Protein AF-A0A1C2IC91-F1 (afdb_monomer_lite)

InterPro domains:
  IPR013325 RNA polymerase sigma factor, region 2 [SSF88946] (18-98)

pLDDT: mean 75.33, std 16.64, range [28.36, 95.75]

Organism: Acidithiobacillus thiooxidans (NCBI:txid930)

Sequence (170 aa):
MPLTWATILADEVIAARSSPEILQELLQRADPFLYRLAEKHHRYHPWDEVEDIYQEHRETFIRCIHKYDVSRSFEGRGFIIYLNWQIRTDYRSHYRRIDAEFSLREPDADTDNTAGFCADMEPYLQKALLSLTPEDQDIFLRYLNGEHYPLRMMDRIQREIRYFMLEEIA

Structure (mmCIF, N/CA/C/O backbone):
data_AF-A0A1C2IC91-F1
#
_entry.id   AF-A0A1C2IC91-F1
#
loop_
_atom_site.group_PDB
_atom_site.id
_atom_site.type_symbol
_atom_site.label_atom_id
_atom_site.label_alt_id
_atom_site.label_comp_id
_atom_site.label_asym_id
_atom_site.label_entity_id
_atom_site.label_seq_id
_atom_site.pdbx_PDB_ins_code
_atom_site.Cartn_x
_atom_site.Cartn_y
_atom_site.Cartn_z
_atom_site.occupancy
_atom_site.B_iso_or_equiv
_atom_site.auth_seq_id
_atom_site.auth_comp_id
_atom_site.auth_asym_id
_atom_site.auth_atom_id
_atom_site.pdbx_PDB_model_num
ATOM 1 N N . MET A 1 1 ? 10.034 -17.593 13.608 1.00 28.36 1 MET A N 1
ATOM 2 C CA . MET A 1 1 ? 9.843 -16.208 14.093 1.00 28.36 1 MET A CA 1
ATOM 3 C C . MET A 1 1 ? 8.499 -15.727 13.573 1.00 28.36 1 MET A C 1
ATOM 5 O O . MET A 1 1 ? 8.243 -16.001 12.405 1.00 28.36 1 MET A O 1
ATOM 9 N N . PRO A 1 2 ? 7.616 -15.118 14.383 1.00 30.55 2 PRO A N 1
ATOM 10 C CA . PRO A 1 2 ?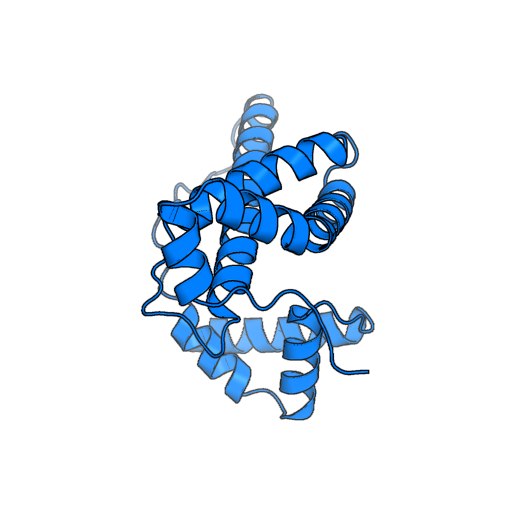 6.358 -14.606 13.852 1.00 30.55 2 PRO A CA 1
ATOM 11 C C . PRO A 1 2 ? 6.675 -13.461 12.879 1.00 30.55 2 PRO A C 1
ATOM 13 O O . PRO A 1 2 ? 7.575 -12.665 13.136 1.00 30.55 2 PRO A O 1
ATOM 16 N N . LEU A 1 3 ? 5.991 -13.425 11.736 1.00 33.44 3 LEU A N 1
ATOM 17 C CA . LEU A 1 3 ? 6.139 -12.381 10.720 1.00 33.44 3 LEU A CA 1
ATOM 18 C C . LEU A 1 3 ? 5.706 -11.027 11.308 1.00 33.44 3 LEU A C 1
ATOM 20 O O . LEU A 1 3 ? 4.523 -10.711 11.353 1.00 33.44 3 LEU A O 1
ATOM 24 N N . THR A 1 4 ? 6.665 -10.229 11.770 1.00 40.97 4 THR A N 1
ATOM 25 C CA . THR A 1 4 ? 6.477 -8.866 12.292 1.00 40.97 4 THR A CA 1
ATOM 26 C C . THR A 1 4 ? 6.521 -7.826 11.169 1.00 40.97 4 THR A C 1
ATOM 28 O O . THR A 1 4 ? 7.314 -6.887 11.219 1.00 40.97 4 THR A O 1
ATOM 31 N N . TRP A 1 5 ? 5.713 -7.985 10.121 1.00 46.06 5 TRP A N 1
ATOM 32 C CA . TRP A 1 5 ? 5.547 -6.919 9.127 1.00 46.06 5 TRP A CA 1
ATOM 33 C C . TRP A 1 5 ? 4.320 -6.089 9.496 1.00 46.06 5 TRP A C 1
ATOM 35 O O . TRP A 1 5 ? 3.198 -6.555 9.344 1.00 46.06 5 TRP A O 1
ATOM 45 N N . ALA A 1 6 ? 4.593 -4.899 10.041 1.00 56.41 6 ALA A N 1
ATOM 46 C CA . ALA A 1 6 ? 3.720 -3.756 10.321 1.00 56.41 6 ALA A CA 1
ATOM 47 C C . ALA A 1 6 ? 2.218 -3.939 10.022 1.00 56.41 6 ALA A C 1
ATOM 49 O O . ALA A 1 6 ? 1.671 -3.335 9.103 1.00 56.41 6 ALA A O 1
ATOM 50 N N . THR A 1 7 ? 1.524 -4.717 10.849 1.00 69.69 7 THR A N 1
ATOM 51 C CA . THR A 1 7 ? 0.074 -4.591 10.993 1.00 69.69 7 THR A CA 1
ATOM 52 C C . THR A 1 7 ? -0.182 -3.176 11.504 1.00 69.69 7 THR A C 1
ATOM 54 O O . THR A 1 7 ? 0.250 -2.861 12.610 1.00 69.69 7 THR A O 1
ATOM 57 N N . ILE A 1 8 ? -0.775 -2.304 10.688 1.00 83.25 8 ILE A N 1
ATOM 58 C CA . ILE A 1 8 ? -1.260 -0.996 11.138 1.00 83.25 8 ILE A CA 1
ATOM 59 C C . ILE A 1 8 ? -2.758 -1.160 11.360 1.00 83.25 8 ILE A C 1
ATOM 61 O O . ILE A 1 8 ? -3.535 -1.305 10.412 1.00 83.25 8 ILE A O 1
ATOM 65 N N . LEU A 1 9 ? -3.145 -1.199 12.628 1.00 86.81 9 LEU A N 1
ATOM 66 C CA . LEU A 1 9 ? -4.513 -1.433 13.060 1.00 86.81 9 LEU A CA 1
ATOM 67 C C . LEU A 1 9 ? -5.398 -0.228 12.734 1.00 86.81 9 LEU A C 1
ATOM 69 O O . LEU A 1 9 ? -4.940 0.910 12.656 1.00 86.81 9 LEU A O 1
ATOM 73 N N . ALA A 1 10 ? -6.701 -0.478 12.591 1.00 86.06 10 ALA A N 1
ATOM 74 C CA . ALA A 1 10 ? -7.687 0.575 12.348 1.00 86.06 10 ALA A CA 1
ATOM 75 C C . ALA A 1 10 ? -7.625 1.678 13.416 1.00 86.06 10 ALA A C 1
ATOM 77 O O . ALA A 1 10 ? -7.605 2.857 13.072 1.00 86.06 10 ALA A O 1
ATOM 78 N N . ASP A 1 11 ? -7.520 1.291 14.688 1.00 87.75 11 ASP A N 1
ATOM 79 C CA . ASP A 1 11 ? -7.445 2.228 15.811 1.00 87.75 11 ASP A CA 1
ATOM 80 C C . ASP A 1 11 ? -6.172 3.082 15.769 1.00 87.75 11 ASP A C 1
ATOM 82 O O . ASP A 1 11 ? -6.218 4.273 16.069 1.00 87.75 11 ASP A O 1
ATOM 86 N N . GLU A 1 12 ? -5.050 2.509 15.320 1.00 90.50 12 GLU A N 1
ATOM 87 C CA . GLU A 1 12 ? -3.795 3.242 15.126 1.00 90.50 12 GLU A CA 1
ATOM 88 C C . GLU A 1 12 ? -3.937 4.285 14.008 1.00 90.50 12 GLU A C 1
ATOM 90 O O . GLU A 1 12 ? -3.498 5.423 14.167 1.00 90.50 12 GLU A O 1
ATOM 95 N N . VAL A 1 13 ? -4.618 3.938 12.906 1.00 89.25 13 VAL A N 1
ATOM 96 C CA . VAL A 1 13 ? -4.931 4.894 11.828 1.00 89.25 13 VAL A CA 1
ATOM 97 C C . VAL A 1 13 ? -5.824 6.025 12.339 1.00 89.25 13 VAL A C 1
ATOM 99 O O . VAL A 1 13 ? -5.579 7.183 12.005 1.00 89.25 13 VAL A O 1
ATOM 102 N N . ILE A 1 14 ? -6.849 5.721 13.146 1.00 90.31 14 ILE A N 1
ATOM 103 C CA . ILE A 1 14 ? -7.726 6.744 13.737 1.00 90.31 14 ILE A CA 1
ATOM 104 C C . ILE A 1 14 ? -6.911 7.675 14.637 1.00 90.31 14 ILE A C 1
ATOM 106 O O . ILE A 1 14 ? -7.016 8.893 14.496 1.00 90.31 14 ILE A O 1
ATOM 110 N N . ALA A 1 15 ? -6.077 7.117 15.517 1.00 92.12 15 ALA A N 1
ATOM 111 C CA . ALA A 1 15 ? -5.255 7.886 16.446 1.00 92.12 15 ALA A CA 1
ATOM 112 C C . ALA A 1 15 ? -4.247 8.796 15.720 1.00 92.12 15 ALA A C 1
ATOM 114 O O . ALA A 1 15 ? -4.098 9.970 16.074 1.00 92.12 15 ALA A O 1
ATOM 115 N N . ALA A 1 16 ? -3.624 8.297 14.649 1.00 94.00 16 ALA A N 1
ATOM 116 C CA . ALA A 1 16 ? -2.672 9.047 13.831 1.00 94.00 16 ALA A CA 1
ATOM 117 C C . ALA A 1 16 ? -3.281 10.273 13.127 1.00 94.00 16 ALA A C 1
ATOM 119 O O . ALA A 1 16 ? -2.558 11.213 12.805 1.00 94.00 16 ALA A O 1
ATOM 120 N N . ARG A 1 17 ? -4.604 10.321 12.906 1.00 92.75 17 ARG A N 1
ATOM 121 C CA . ARG A 1 17 ? -5.264 11.486 12.274 1.00 92.75 17 ARG A CA 1
ATOM 122 C C . ARG A 1 17 ? -5.201 12.750 13.120 1.00 92.75 17 ARG A C 1
ATOM 124 O O . ARG A 1 17 ? -5.299 13.844 12.570 1.00 92.75 17 ARG A O 1
ATOM 131 N N . SER A 1 18 ? -5.097 12.594 14.436 1.00 92.31 18 SER A N 1
ATOM 132 C CA . SER A 1 18 ? -5.102 13.691 15.405 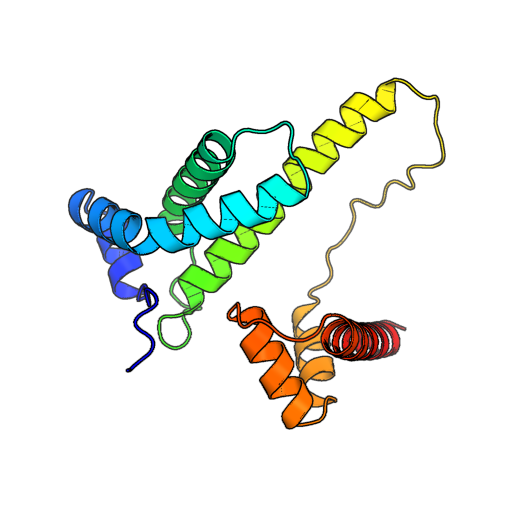1.00 92.31 18 SER A CA 1
ATOM 133 C C . SER A 1 18 ? -3.805 13.814 16.204 1.00 92.31 18 SER A C 1
ATOM 135 O O . SER A 1 18 ? -3.671 14.769 16.962 1.00 92.31 18 SER A O 1
ATOM 137 N N . SER A 1 19 ? -2.861 12.881 16.051 1.00 95.75 19 SER A N 1
ATOM 138 C CA . SER A 1 19 ? -1.559 12.915 16.724 1.00 95.75 19 SER A CA 1
ATOM 139 C C . SER A 1 19 ? -0.423 12.805 15.703 1.00 95.75 19 SER A C 1
ATOM 141 O O . SER A 1 19 ? -0.216 11.730 15.128 1.00 95.75 19 SER A O 1
ATOM 143 N N . PRO A 1 20 ? 0.333 13.897 15.489 1.00 93.56 20 PRO A N 1
ATOM 144 C CA . PRO A 1 20 ? 1.539 13.885 14.666 1.00 93.56 20 PRO A CA 1
ATOM 145 C C . PRO A 1 20 ? 2.584 12.870 15.144 1.00 93.56 20 PRO A C 1
ATOM 147 O O . PRO A 1 20 ? 3.282 12.280 14.326 1.00 93.56 20 PRO A O 1
ATOM 150 N N . GLU A 1 21 ? 2.672 12.636 16.452 1.00 94.94 21 GLU A N 1
ATOM 151 C CA . GLU A 1 21 ? 3.621 11.701 17.058 1.00 94.94 21 GLU A CA 1
ATOM 152 C C . GLU A 1 21 ? 3.303 10.261 16.646 1.00 94.94 21 GLU A C 1
ATOM 154 O O . GLU A 1 21 ? 4.173 9.557 16.137 1.00 94.94 21 GLU A O 1
ATOM 159 N N . ILE A 1 22 ? 2.035 9.852 16.763 1.00 93.62 22 ILE A N 1
ATOM 160 C CA . ILE A 1 22 ? 1.589 8.519 16.334 1.00 93.62 22 ILE A CA 1
ATOM 161 C C . ILE A 1 22 ? 1.741 8.373 14.816 1.00 93.62 22 ILE A C 1
ATOM 163 O O . ILE A 1 22 ? 2.199 7.338 14.337 1.00 93.62 22 ILE A O 1
ATOM 167 N N . LEU A 1 23 ? 1.414 9.411 14.039 1.00 94.50 23 LEU A N 1
ATOM 168 C CA . LEU A 1 23 ? 1.632 9.399 12.591 1.00 94.50 23 LEU A CA 1
ATOM 169 C C . LEU A 1 23 ? 3.108 9.151 12.239 1.00 94.50 23 LEU A C 1
ATOM 171 O O . LEU A 1 23 ? 3.398 8.337 11.360 1.00 94.50 23 LEU A O 1
ATOM 175 N N . GLN A 1 24 ? 4.030 9.815 12.939 1.00 93.56 24 GLN A N 1
ATOM 176 C CA . GLN A 1 24 ? 5.470 9.640 12.760 1.00 93.56 24 GLN A CA 1
ATOM 177 C C . GLN A 1 24 ? 5.906 8.203 13.092 1.00 93.56 24 GLN A C 1
ATOM 179 O O . GLN A 1 24 ? 6.665 7.607 12.329 1.00 93.56 24 GLN A O 1
ATOM 184 N N . GLU A 1 25 ? 5.406 7.625 14.188 1.00 93.06 25 GLU A N 1
ATOM 185 C CA . GLU A 1 25 ? 5.693 6.238 14.587 1.00 93.06 25 GLU A CA 1
ATOM 186 C C . GLU A 1 25 ? 5.185 5.221 13.555 1.00 93.06 25 GLU A C 1
ATOM 188 O O . GLU A 1 25 ? 5.888 4.266 13.204 1.00 93.06 25 GLU A O 1
ATOM 193 N N . LEU A 1 26 ? 3.973 5.424 13.031 1.00 92.38 26 LEU A N 1
ATOM 194 C CA . LEU A 1 26 ? 3.411 4.563 11.990 1.00 92.38 26 LEU A CA 1
ATOM 195 C C . LEU A 1 26 ? 4.186 4.671 10.677 1.00 92.38 26 LEU A C 1
ATOM 197 O O . LEU A 1 26 ? 4.405 3.652 10.021 1.00 92.38 26 LEU A O 1
ATOM 201 N N . LEU A 1 27 ? 4.633 5.875 10.314 1.00 92.44 27 LEU A N 1
ATOM 202 C CA . LEU A 1 27 ? 5.469 6.088 9.136 1.00 92.44 27 LEU A CA 1
ATOM 203 C C . LEU A 1 27 ? 6.818 5.375 9.287 1.00 92.44 27 LEU A C 1
ATOM 205 O O . LEU A 1 27 ? 7.176 4.587 8.419 1.00 92.44 27 LEU A O 1
ATOM 209 N N . GLN A 1 28 ? 7.499 5.527 10.428 1.00 90.81 28 GLN A N 1
ATOM 210 C CA . GLN A 1 28 ? 8.759 4.822 10.712 1.00 90.81 28 GLN A CA 1
ATOM 211 C C . GLN A 1 28 ? 8.615 3.296 10.627 1.00 90.81 28 GLN A C 1
ATOM 213 O O . GLN A 1 28 ? 9.502 2.602 10.129 1.00 90.81 28 GLN A O 1
ATOM 218 N N . ARG A 1 29 ? 7.479 2.751 11.078 1.00 89.25 29 ARG A N 1
ATOM 219 C CA . ARG A 1 29 ? 7.164 1.319 10.930 1.00 89.25 29 ARG A CA 1
ATOM 220 C C . ARG A 1 29 ? 6.942 0.908 9.475 1.00 89.25 29 ARG A C 1
ATOM 222 O O . ARG A 1 29 ? 7.228 -0.237 9.121 1.00 89.25 29 ARG A O 1
ATOM 229 N N . ALA A 1 30 ? 6.410 1.804 8.650 1.00 89.06 30 ALA A N 1
ATOM 230 C CA . ALA A 1 30 ? 6.134 1.562 7.240 1.00 89.06 30 ALA A CA 1
ATOM 231 C C . ALA A 1 30 ? 7.347 1.810 6.325 1.00 89.06 30 ALA A C 1
ATOM 233 O O . ALA A 1 30 ? 7.391 1.223 5.243 1.00 89.06 30 ALA A O 1
ATOM 234 N N . ASP A 1 31 ? 8.342 2.599 6.745 1.00 89.12 31 ASP A N 1
ATOM 235 C CA . ASP A 1 31 ? 9.509 2.980 5.932 1.00 89.12 31 ASP A CA 1
ATOM 236 C C . ASP A 1 31 ? 10.189 1.779 5.233 1.00 89.12 31 ASP A C 1
ATOM 238 O O . ASP A 1 31 ? 10.354 1.825 4.010 1.00 89.12 31 ASP A O 1
ATOM 242 N N . PRO A 1 32 ? 10.483 0.637 5.899 1.00 88.31 32 PRO A N 1
ATOM 243 C CA . PRO A 1 32 ? 11.093 -0.517 5.225 1.00 88.31 32 PRO A CA 1
ATOM 244 C C . PRO A 1 32 ? 10.207 -1.156 4.143 1.00 88.31 32 PRO A C 1
ATOM 246 O O . PRO A 1 32 ? 10.694 -1.836 3.236 1.00 88.31 32 PRO A O 1
ATOM 249 N N . PHE A 1 33 ? 8.885 -1.018 4.253 1.00 87.00 33 PHE A N 1
ATOM 250 C CA . PHE A 1 33 ? 7.946 -1.468 3.227 1.00 87.00 33 PHE A CA 1
ATOM 251 C C . PHE A 1 33 ? 7.917 -0.493 2.046 1.00 87.00 33 PHE A C 1
ATOM 253 O O . PHE A 1 33 ? 8.036 -0.936 0.903 1.00 87.00 33 PHE A O 1
ATOM 260 N N . LEU A 1 34 ? 7.820 0.810 2.322 1.00 89.94 34 LEU A N 1
ATOM 261 C CA . LEU A 1 34 ? 7.784 1.856 1.299 1.00 89.94 34 LEU A CA 1
ATOM 262 C C . LEU A 1 34 ? 9.071 1.867 0.465 1.00 89.94 34 LEU A C 1
ATOM 264 O O . LEU A 1 34 ? 9.000 1.906 -0.761 1.00 89.94 34 LEU A O 1
ATOM 268 N N . TYR A 1 35 ? 10.232 1.735 1.111 1.00 88.00 35 TYR A N 1
ATOM 269 C CA . TYR A 1 35 ? 11.527 1.723 0.431 1.00 88.00 35 TYR A CA 1
ATOM 270 C C . TYR A 1 35 ? 11.683 0.509 -0.495 1.00 88.00 35 TYR A C 1
ATOM 272 O O . TYR A 1 35 ? 12.034 0.645 -1.663 1.00 88.00 35 TYR A O 1
ATOM 280 N N . ARG A 1 36 ? 11.312 -0.694 -0.032 1.00 86.00 36 ARG A N 1
ATOM 281 C CA . ARG A 1 36 ? 11.322 -1.899 -0.888 1.00 86.00 36 ARG A CA 1
ATOM 282 C C . ARG A 1 36 ? 10.350 -1.795 -2.062 1.00 86.00 36 ARG A C 1
ATOM 284 O O . ARG A 1 36 ? 10.609 -2.348 -3.132 1.00 86.00 36 ARG A O 1
ATOM 291 N N . LEU A 1 37 ? 9.217 -1.120 -1.872 1.00 86.81 37 LEU A N 1
ATOM 292 C CA . LEU A 1 37 ? 8.273 -0.869 -2.956 1.00 86.81 37 LEU A CA 1
ATOM 293 C C . LEU A 1 37 ? 8.848 0.127 -3.973 1.00 86.81 37 LEU A C 1
ATOM 295 O O . LEU A 1 37 ? 8.705 -0.103 -5.174 1.00 86.81 37 LEU A O 1
ATOM 299 N N . ALA A 1 38 ? 9.559 1.158 -3.509 1.00 87.62 38 ALA A N 1
ATOM 300 C CA . ALA A 1 38 ? 10.287 2.095 -4.359 1.00 87.62 38 ALA A CA 1
ATOM 301 C C . ALA A 1 38 ? 11.381 1.395 -5.180 1.00 87.62 38 ALA A C 1
ATOM 303 O O . ALA A 1 38 ? 11.386 1.516 -6.401 1.00 87.62 38 ALA A O 1
ATOM 304 N N . GLU A 1 39 ? 12.218 0.556 -4.561 1.00 84.88 39 GLU A N 1
ATOM 305 C CA . GLU A 1 39 ? 13.224 -0.251 -5.273 1.00 84.88 39 GLU A CA 1
ATOM 306 C C . GLU A 1 39 ? 12.596 -1.156 -6.340 1.00 84.88 39 GLU A C 1
ATOM 308 O O . GLU A 1 39 ? 13.142 -1.331 -7.431 1.00 84.88 39 GLU A O 1
ATOM 313 N N . LYS A 1 40 ? 11.439 -1.761 -6.040 1.00 85.31 40 LYS A N 1
ATOM 314 C CA . LYS A 1 40 ? 10.710 -2.587 -7.009 1.00 85.31 40 LYS A CA 1
ATOM 315 C C . LYS A 1 40 ? 10.218 -1.753 -8.189 1.00 85.31 40 LYS A C 1
ATOM 317 O O . LYS A 1 40 ? 10.279 -2.231 -9.317 1.00 85.31 40 LYS A O 1
ATOM 322 N N . HIS A 1 41 ? 9.708 -0.558 -7.925 1.00 82.94 41 HIS A N 1
ATOM 323 C CA . HIS A 1 41 ? 9.194 0.358 -8.936 1.00 82.94 41 HIS A CA 1
ATOM 324 C C . HIS A 1 41 ? 10.314 0.937 -9.813 1.00 82.94 41 HIS A C 1
ATOM 326 O O . HIS A 1 41 ? 10.207 0.879 -11.035 1.00 82.94 41 HIS A O 1
ATOM 332 N N . HIS A 1 42 ? 11.445 1.321 -9.217 1.00 80.69 42 HIS A N 1
ATOM 333 C CA . HIS A 1 42 ? 12.654 1.760 -9.920 1.00 80.69 42 HIS A CA 1
ATOM 334 C C . HIS A 1 42 ? 13.137 0.758 -10.985 1.00 80.69 42 HIS A C 1
ATOM 336 O O . HIS A 1 42 ? 13.614 1.155 -12.041 1.00 80.69 42 HIS A O 1
ATOM 342 N N . ARG A 1 43 ? 12.953 -0.557 -10.785 1.00 78.69 43 ARG A N 1
ATOM 343 C CA . ARG A 1 43 ? 13.298 -1.568 -11.812 1.00 78.69 43 ARG A CA 1
ATOM 344 C C . ARG A 1 43 ? 12.558 -1.375 -13.137 1.00 78.69 43 ARG A C 1
ATOM 346 O O . ARG A 1 43 ? 13.045 -1.845 -14.160 1.00 78.69 43 ARG A O 1
ATOM 353 N N . TYR A 1 44 ? 11.378 -0.760 -13.109 1.00 70.94 44 TYR A N 1
ATOM 354 C CA . TYR A 1 44 ? 10.585 -0.474 -14.303 1.00 70.94 44 TYR A CA 1
ATOM 355 C C . TYR A 1 44 ? 10.918 0.897 -14.901 1.00 70.94 44 TYR A C 1
ATOM 357 O O . TYR A 1 44 ? 10.734 1.088 -16.099 1.00 70.94 44 TYR A O 1
ATOM 365 N N . HIS A 1 45 ? 11.454 1.810 -14.088 1.00 70.38 45 HIS A N 1
ATOM 366 C CA . HIS A 1 45 ? 11.779 3.184 -14.464 1.00 70.38 45 HIS A CA 1
ATOM 367 C C . HIS A 1 45 ? 13.145 3.579 -13.867 1.00 70.38 45 HIS A C 1
ATOM 369 O O . HIS A 1 45 ? 13.214 4.328 -12.894 1.00 70.38 45 HIS A O 1
ATOM 375 N N . PRO A 1 46 ? 14.257 3.040 -14.408 1.00 73.06 46 PRO A N 1
ATOM 376 C CA . PRO A 1 46 ? 15.590 3.162 -13.805 1.00 73.06 46 PRO A CA 1
ATOM 377 C C . PRO A 1 46 ? 16.195 4.571 -13.887 1.00 73.06 46 PRO A C 1
ATOM 379 O O . PRO A 1 46 ? 17.287 4.797 -13.374 1.00 73.06 46 PRO A O 1
ATOM 382 N N . TRP A 1 47 ? 15.526 5.497 -14.574 1.00 74.25 47 TRP A N 1
ATOM 383 C CA . TRP A 1 47 ? 15.919 6.903 -14.658 1.00 74.25 47 TRP A CA 1
ATOM 384 C C . TRP A 1 47 ? 15.428 7.737 -13.470 1.00 74.25 47 TRP A C 1
ATOM 386 O O . TRP A 1 47 ? 15.967 8.818 -13.260 1.00 74.25 47 TRP A O 1
ATOM 396 N N . ASP A 1 48 ? 14.451 7.246 -12.703 1.00 79.69 48 ASP A N 1
ATOM 397 C CA . ASP A 1 48 ? 13.993 7.893 -11.474 1.00 79.69 48 ASP A CA 1
ATOM 398 C C . ASP A 1 48 ? 14.826 7.397 -10.293 1.00 79.69 48 ASP A C 1
ATOM 400 O O . ASP A 1 48 ? 15.077 6.194 -10.167 1.00 79.69 48 ASP A O 1
ATOM 404 N N . GLU A 1 49 ? 15.257 8.290 -9.405 1.00 87.75 49 GLU A N 1
ATOM 405 C CA . GLU A 1 49 ? 15.997 7.874 -8.218 1.00 87.75 49 GLU A CA 1
ATOM 406 C C . GLU A 1 49 ? 15.071 7.126 -7.246 1.00 87.75 49 GLU A C 1
ATOM 408 O O . GLU A 1 49 ? 13.921 7.503 -7.019 1.00 87.75 49 GLU A O 1
ATOM 413 N N . VAL A 1 50 ? 15.574 6.044 -6.636 1.00 86.44 50 VAL A N 1
ATOM 414 C CA . VAL A 1 50 ? 14.808 5.262 -5.643 1.00 86.44 50 VAL A CA 1
ATOM 415 C C . VAL A 1 50 ? 14.315 6.154 -4.500 1.00 86.44 50 VAL A C 1
ATOM 417 O O . VAL A 1 50 ? 13.215 5.942 -3.992 1.00 86.44 50 VAL A O 1
ATOM 420 N N . GLU A 1 51 ? 15.116 7.149 -4.115 1.00 90.69 51 GLU A N 1
ATOM 421 C CA . GLU A 1 51 ? 14.787 8.088 -3.046 1.00 90.69 51 GLU A CA 1
ATOM 422 C C . GLU A 1 51 ? 13.586 8.973 -3.407 1.00 90.69 51 GLU A C 1
ATOM 424 O O . GLU A 1 51 ? 12.699 9.143 -2.574 1.00 90.69 51 GLU A O 1
ATOM 429 N N . ASP A 1 52 ? 13.490 9.451 -4.650 1.00 88.94 52 ASP A N 1
ATOM 430 C CA . ASP A 1 52 ? 12.363 10.273 -5.108 1.00 88.94 52 ASP A CA 1
ATOM 431 C C . ASP A 1 52 ? 11.055 9.473 -5.084 1.00 88.94 52 ASP A C 1
ATOM 433 O O . ASP A 1 52 ? 10.070 9.885 -4.465 1.00 88.94 52 ASP A O 1
ATOM 437 N N . ILE A 1 53 ? 11.077 8.259 -5.650 1.00 88.12 53 ILE A N 1
ATOM 438 C CA . ILE A 1 53 ? 9.935 7.331 -5.622 1.00 88.12 53 ILE A CA 1
ATOM 439 C C . ILE A 1 53 ? 9.529 7.023 -4.170 1.00 88.12 53 ILE A C 1
ATOM 441 O O . ILE A 1 53 ? 8.346 6.909 -3.839 1.00 88.12 53 ILE A O 1
ATOM 445 N N . TYR A 1 54 ? 10.506 6.864 -3.280 1.00 92.62 54 TYR A N 1
ATOM 446 C CA . TYR A 1 54 ? 10.252 6.620 -1.868 1.00 92.62 54 TYR A CA 1
ATOM 447 C C . TYR A 1 54 ? 9.578 7.817 -1.181 1.00 92.62 54 TYR A C 1
ATOM 449 O O . TYR A 1 54 ? 8.608 7.606 -0.445 1.00 92.62 54 TYR A O 1
ATOM 457 N N . GLN A 1 55 ? 10.021 9.054 -1.430 1.00 92.69 55 GLN A N 1
ATOM 458 C CA . GLN A 1 55 ? 9.370 10.242 -0.863 1.00 92.69 55 GLN A CA 1
ATOM 459 C C . GLN A 1 55 ? 7.913 10.364 -1.335 1.00 92.69 55 GLN A C 1
ATOM 461 O O . GLN A 1 55 ? 7.029 10.597 -0.506 1.00 92.69 55 GLN A O 1
ATOM 466 N N . GLU A 1 56 ? 7.620 10.084 -2.608 1.00 91.62 56 GLU A N 1
ATOM 467 C CA . GLU A 1 56 ? 6.239 10.037 -3.114 1.00 91.62 56 GLU A CA 1
ATOM 468 C C . GLU A 1 56 ? 5.380 8.990 -2.381 1.00 91.62 56 GLU A C 1
ATOM 470 O O . GLU A 1 56 ? 4.215 9.235 -2.031 1.00 91.62 56 GLU A O 1
ATOM 475 N N . HIS A 1 57 ? 5.948 7.818 -2.089 1.00 92.81 57 HIS A N 1
ATOM 476 C CA . HIS A 1 57 ? 5.256 6.770 -1.333 1.00 92.81 57 HIS A CA 1
ATOM 477 C C . HIS A 1 57 ? 4.994 7.183 0.119 1.00 92.81 57 HIS A C 1
ATOM 479 O O . HIS A 1 57 ? 3.929 6.858 0.653 1.00 92.81 57 HIS A O 1
ATOM 485 N N . ARG A 1 58 ? 5.902 7.938 0.753 1.00 94.25 58 ARG A N 1
ATOM 486 C CA . ARG A 1 58 ? 5.686 8.512 2.097 1.00 94.25 58 ARG A CA 1
ATOM 487 C C . ARG A 1 58 ? 4.570 9.549 2.099 1.00 94.25 58 ARG A C 1
ATOM 489 O O . ARG A 1 58 ? 3.718 9.533 2.987 1.00 94.25 58 ARG A O 1
ATOM 496 N N . GLU A 1 59 ? 4.513 10.420 1.098 1.00 94.00 59 GLU A N 1
ATOM 497 C CA . GLU A 1 59 ? 3.394 11.356 0.962 1.00 94.00 59 GLU A CA 1
ATOM 498 C C . GLU A 1 59 ? 2.070 10.613 0.764 1.00 94.00 59 GLU A C 1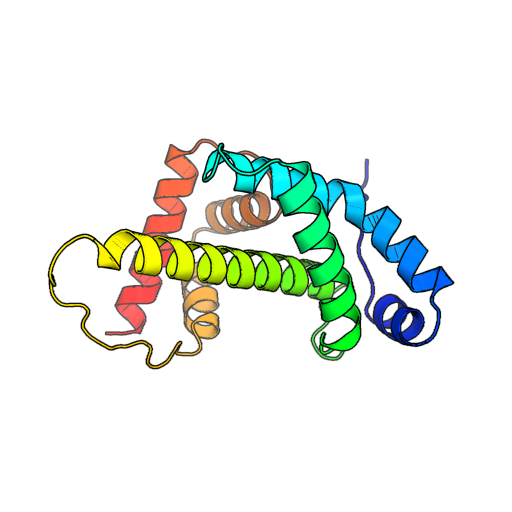
ATOM 500 O O . GLU A 1 59 ? 1.051 10.944 1.380 1.00 94.00 59 GLU A O 1
ATOM 505 N N . THR A 1 60 ? 2.087 9.564 -0.059 1.00 92.88 60 THR A N 1
ATOM 506 C CA . THR A 1 60 ? 0.927 8.697 -0.290 1.00 92.88 60 THR A CA 1
ATOM 507 C C . THR A 1 60 ? 0.474 8.020 1.000 1.00 92.88 60 THR A C 1
ATOM 509 O O . THR A 1 60 ? -0.728 7.984 1.275 1.00 92.88 60 THR A O 1
ATOM 512 N N . PHE A 1 61 ? 1.410 7.556 1.830 1.00 94.69 61 PHE A N 1
ATOM 513 C CA . PHE A 1 61 ? 1.127 7.017 3.159 1.00 94.69 61 PHE A CA 1
ATOM 514 C C . PHE A 1 61 ? 0.349 8.015 4.020 1.00 94.69 61 PHE A C 1
ATOM 516 O O . PHE A 1 61 ? -0.729 7.685 4.523 1.00 94.69 61 PHE A O 1
ATOM 523 N N . ILE A 1 62 ? 0.842 9.253 4.129 1.00 94.31 62 ILE A N 1
ATOM 524 C CA . ILE A 1 62 ? 0.196 10.310 4.920 1.00 94.31 62 ILE A CA 1
ATOM 525 C C . ILE A 1 62 ? -1.213 10.595 4.381 1.00 94.31 62 ILE A C 1
ATOM 527 O O . ILE A 1 62 ? -2.175 10.637 5.150 1.00 94.31 62 ILE A O 1
ATOM 531 N N . ARG A 1 63 ? -1.385 10.704 3.054 1.00 93.88 63 ARG A N 1
ATOM 532 C CA . ARG A 1 63 ? -2.720 10.867 2.442 1.00 93.88 63 ARG A CA 1
ATOM 533 C C . ARG A 1 63 ? -3.655 9.706 2.793 1.00 93.88 63 ARG A C 1
ATOM 535 O O . ARG A 1 63 ? -4.834 9.935 3.071 1.00 93.88 63 ARG A O 1
ATOM 542 N N . CYS A 1 64 ? -3.149 8.475 2.789 1.00 92.06 64 CYS A N 1
ATOM 543 C CA . CYS A 1 64 ? -3.939 7.285 3.092 1.00 92.06 64 CYS A CA 1
ATOM 544 C C . CYS A 1 64 ? -4.422 7.259 4.547 1.00 92.06 64 CYS A C 1
ATOM 546 O O . CYS A 1 64 ? -5.559 6.852 4.770 1.00 92.06 64 CYS A O 1
ATOM 548 N N . ILE A 1 65 ? -3.640 7.744 5.521 1.00 93.56 65 ILE A N 1
ATOM 549 C CA . ILE A 1 65 ? -4.068 7.829 6.935 1.00 93.56 65 ILE A CA 1
ATOM 550 C C . ILE A 1 65 ? -5.396 8.591 7.071 1.00 93.56 65 ILE A C 1
ATOM 552 O O . ILE A 1 65 ? -6.307 8.167 7.793 1.00 93.56 65 ILE A O 1
ATOM 556 N N . HIS A 1 66 ? -5.549 9.680 6.316 1.00 89.44 66 HIS A N 1
ATOM 557 C CA . HIS A 1 66 ? -6.752 10.509 6.352 1.00 89.44 66 HIS A CA 1
ATOM 558 C C . HIS A 1 66 ? -7.896 9.982 5.475 1.00 89.44 66 HIS A C 1
ATOM 560 O O . HIS A 1 66 ? -9.057 10.214 5.804 1.00 89.44 66 HIS A O 1
ATOM 566 N N . LYS A 1 67 ? -7.595 9.275 4.379 1.00 88.50 67 LYS A N 1
ATOM 567 C CA . LYS A 1 67 ? -8.606 8.799 3.414 1.00 88.50 67 LYS A CA 1
ATOM 568 C C . LYS A 1 67 ? -9.138 7.396 3.687 1.00 88.50 67 LYS A C 1
ATOM 570 O O . LYS A 1 67 ? -10.243 7.083 3.255 1.00 88.50 67 LYS A O 1
ATOM 575 N N . TYR A 1 68 ? -8.361 6.551 4.357 1.00 86.31 68 TYR A N 1
ATOM 576 C CA . TYR A 1 68 ? -8.703 5.147 4.545 1.00 86.31 68 TYR A CA 1
ATOM 577 C C . TYR A 1 68 ? -10.000 4.976 5.350 1.00 86.31 68 TYR A C 1
ATOM 579 O O . TYR A 1 68 ? -10.150 5.507 6.452 1.00 86.31 68 TYR A O 1
ATOM 587 N N . ASP A 1 69 ? -10.940 4.206 4.812 1.00 85.00 69 ASP A N 1
ATOM 588 C CA . ASP A 1 69 ? -12.164 3.836 5.513 1.00 85.00 69 ASP A CA 1
ATOM 589 C C . ASP A 1 69 ? -11.885 2.670 6.472 1.00 85.00 69 ASP A C 1
ATOM 591 O O . ASP A 1 69 ? -11.789 1.507 6.079 1.00 85.00 69 ASP A O 1
ATOM 595 N N . VAL A 1 70 ? -11.749 2.997 7.757 1.00 80.38 70 VAL A N 1
ATOM 596 C CA . VAL A 1 70 ? -11.385 2.054 8.825 1.00 80.38 70 VAL A CA 1
ATOM 597 C C . VAL A 1 70 ? -12.439 0.977 9.080 1.00 80.38 70 VAL A C 1
ATOM 599 O O . VAL A 1 70 ? -12.091 -0.082 9.603 1.00 80.38 70 VAL A 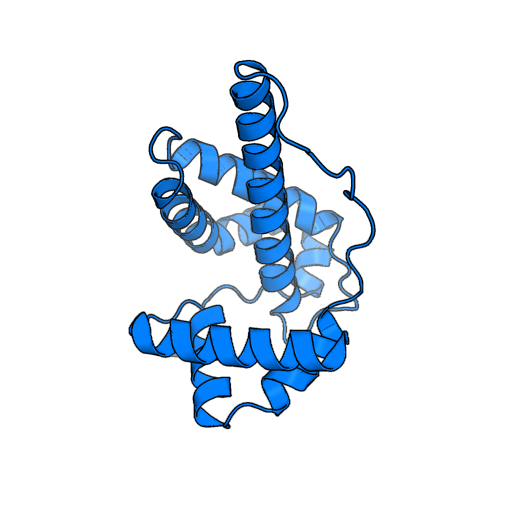O 1
ATOM 602 N N . SER A 1 71 ? -13.692 1.194 8.657 1.00 75.25 71 SER A N 1
ATOM 603 C CA . SER A 1 71 ? -14.756 0.181 8.751 1.00 75.25 71 SER A CA 1
ATOM 604 C C . SER A 1 71 ? -14.483 -1.050 7.877 1.00 75.25 71 SER A C 1
ATOM 606 O O . SER A 1 71 ? -15.057 -2.112 8.101 1.00 75.25 71 SER A O 1
ATOM 608 N N . ARG A 1 72 ? -13.555 -0.926 6.918 1.00 63.72 72 ARG A N 1
ATOM 609 C CA . ARG A 1 72 ? -13.137 -1.977 5.979 1.00 63.72 72 ARG A CA 1
ATOM 610 C C . ARG A 1 72 ? -11.878 -2.724 6.429 1.00 63.72 72 ARG A C 1
ATOM 612 O O . ARG A 1 72 ? -11.284 -3.468 5.652 1.00 63.72 72 ARG A O 1
ATOM 619 N N . SER A 1 73 ? -11.431 -2.511 7.667 1.00 67.44 73 SER A N 1
ATOM 620 C CA . SER A 1 73 ? -10.213 -3.134 8.181 1.00 67.44 73 SER A CA 1
ATOM 621 C C . SER A 1 73 ? -10.419 -4.610 8.511 1.00 67.44 73 SER A C 1
ATOM 623 O O . SER A 1 73 ? -11.157 -4.955 9.428 1.00 67.44 73 SER A O 1
ATOM 625 N N . PHE A 1 74 ? -9.719 -5.483 7.788 1.00 62.31 74 PHE A N 1
ATOM 626 C CA . PHE A 1 74 ? -9.668 -6.916 8.065 1.00 62.31 74 PHE A CA 1
ATOM 627 C C . PHE A 1 74 ? -8.381 -7.268 8.819 1.00 62.31 74 PHE A C 1
ATOM 629 O O . PHE A 1 74 ? -7.287 -7.016 8.308 1.00 62.31 74 PHE A O 1
ATOM 636 N N . GLU A 1 75 ? -8.509 -7.816 10.034 1.00 61.81 75 GLU A N 1
ATOM 637 C CA . GLU A 1 75 ? -7.405 -8.363 10.852 1.00 61.81 75 GLU A CA 1
ATOM 638 C C . GLU A 1 75 ? -6.165 -7.445 10.973 1.00 61.81 75 GLU A C 1
ATOM 640 O O . GLU A 1 75 ? -5.027 -7.906 11.068 1.00 61.81 75 GLU A O 1
ATOM 645 N N . GLY A 1 76 ? -6.360 -6.122 10.919 1.00 61.56 76 GLY A N 1
ATOM 646 C CA . GLY A 1 76 ? -5.270 -5.143 10.980 1.00 61.56 76 GLY A CA 1
ATOM 647 C C . GLY A 1 76 ? -4.425 -4.993 9.708 1.00 61.56 76 GLY A C 1
ATOM 648 O O . GLY A 1 76 ? -3.428 -4.275 9.709 1.00 61.56 76 GLY A O 1
ATOM 649 N N . ARG A 1 77 ? -4.799 -5.662 8.613 1.00 67.50 77 ARG A N 1
ATOM 650 C CA . ARG A 1 77 ? -4.062 -5.640 7.336 1.00 67.50 77 ARG A CA 1
ATOM 651 C C . ARG A 1 77 ? -4.676 -4.716 6.291 1.00 67.50 77 ARG A C 1
ATOM 653 O O . ARG A 1 77 ? -4.002 -4.362 5.324 1.00 67.50 77 ARG A O 1
ATOM 660 N N . GLY A 1 78 ? -5.928 -4.299 6.482 1.00 77.12 78 GLY A N 1
ATOM 661 C CA . GLY A 1 78 ? -6.672 -3.521 5.486 1.00 77.12 78 GLY A CA 1
ATOM 662 C C . GLY A 1 78 ? -5.988 -2.208 5.085 1.00 77.12 78 GLY A C 1
ATOM 663 O O . GLY A 1 78 ? -5.968 -1.870 3.903 1.00 77.12 78 GLY A O 1
ATOM 664 N N . PHE A 1 79 ? -5.333 -1.516 6.025 1.00 85.56 79 PHE A N 1
ATOM 665 C CA . PHE A 1 79 ? -4.645 -0.258 5.724 1.00 85.56 79 PHE A CA 1
ATOM 666 C C . PHE A 1 79 ? -3.453 -0.447 4.777 1.00 85.56 79 PHE A C 1
ATOM 668 O O . PHE A 1 79 ? -3.330 0.273 3.791 1.00 85.56 79 PHE A O 1
ATOM 675 N N . ILE A 1 80 ? -2.591 -1.436 5.035 1.00 83.19 80 ILE A N 1
ATOM 676 C CA . ILE A 1 80 ? -1.411 -1.700 4.195 1.00 83.19 80 ILE A CA 1
ATOM 677 C C . ILE A 1 80 ? -1.820 -2.187 2.799 1.00 83.19 80 ILE A C 1
ATOM 679 O O . ILE A 1 80 ? -1.185 -1.823 1.808 1.00 83.19 80 ILE A O 1
ATOM 683 N N . ILE A 1 81 ? -2.903 -2.965 2.699 1.00 80.94 81 ILE A N 1
ATOM 684 C CA . ILE A 1 81 ? -3.468 -3.385 1.409 1.00 80.94 81 ILE A CA 1
ATOM 685 C C . ILE A 1 81 ? -3.957 -2.161 0.625 1.00 80.94 81 ILE A C 1
ATOM 687 O O . ILE A 1 81 ? -3.572 -1.987 -0.533 1.00 80.94 81 ILE A O 1
ATOM 691 N N . TYR A 1 82 ? -4.742 -1.290 1.266 1.00 84.12 82 TYR A N 1
ATOM 692 C CA . TYR A 1 82 ? -5.229 -0.050 0.659 1.00 84.12 82 TYR A CA 1
ATOM 693 C C . TYR A 1 82 ? -4.080 0.865 0.217 1.00 84.12 82 TYR A C 1
ATOM 695 O O . TYR A 1 82 ? -4.077 1.353 -0.910 1.00 84.12 82 TYR A O 1
ATOM 703 N N . LEU A 1 83 ? -3.065 1.035 1.064 1.00 89.31 83 LEU A N 1
ATOM 704 C CA . LEU A 1 83 ? -1.865 1.810 0.765 1.00 89.31 83 LEU A CA 1
ATOM 705 C C . LEU A 1 83 ? -1.119 1.272 -0.462 1.00 89.31 83 LEU A C 1
ATOM 707 O O . LEU A 1 83 ? -0.784 2.036 -1.363 1.00 89.31 83 LEU A O 1
ATOM 711 N N . ASN A 1 84 ? -0.868 -0.038 -0.522 1.00 84.44 84 ASN A N 1
ATOM 712 C CA . ASN A 1 84 ? -0.189 -0.670 -1.658 1.00 84.44 84 ASN A CA 1
ATOM 713 C C . ASN A 1 84 ? -0.995 -0.493 -2.954 1.00 84.44 84 ASN A C 1
ATOM 715 O O . ASN A 1 84 ? -0.431 -0.205 -4.011 1.00 84.44 84 ASN A O 1
ATOM 719 N N . TRP A 1 85 ? -2.320 -0.629 -2.874 1.00 84.62 85 TRP A N 1
ATOM 720 C CA . TRP A 1 85 ? -3.208 -0.369 -4.002 1.00 84.62 85 TRP A CA 1
ATOM 721 C C . TRP A 1 85 ? -3.140 1.095 -4.461 1.00 84.62 85 TRP A C 1
ATOM 723 O O . TRP A 1 85 ? -2.987 1.343 -5.660 1.00 84.62 85 TRP A O 1
ATOM 733 N N . GLN A 1 86 ? -3.181 2.052 -3.528 1.00 87.06 86 GLN A N 1
ATOM 734 C CA . GLN A 1 86 ? -3.105 3.478 -3.844 1.00 87.06 86 GLN A CA 1
ATOM 735 C C . GLN A 1 86 ? -1.760 3.829 -4.482 1.00 87.06 86 GLN A C 1
ATOM 737 O O . GLN A 1 86 ? -1.745 4.433 -5.548 1.00 87.06 86 GLN A O 1
ATOM 742 N N . ILE A 1 87 ? -0.646 3.370 -3.903 1.00 86.50 87 ILE A N 1
ATOM 743 C CA . ILE A 1 87 ? 0.700 3.584 -4.449 1.00 86.50 87 ILE A CA 1
ATOM 744 C C . ILE A 1 87 ? 0.796 3.051 -5.882 1.00 86.50 87 ILE A C 1
ATOM 746 O O . ILE A 1 87 ? 1.270 3.748 -6.772 1.00 86.50 87 ILE A O 1
ATOM 750 N N . ARG A 1 88 ? 0.313 1.833 -6.153 1.00 80.88 88 ARG A N 1
ATOM 751 C CA . ARG A 1 88 ? 0.340 1.274 -7.517 1.00 80.88 88 ARG A CA 1
ATOM 752 C C . ARG A 1 88 ? -0.545 2.046 -8.491 1.00 80.88 88 ARG A C 1
ATOM 754 O O . ARG A 1 88 ? -0.217 2.114 -9.675 1.00 80.88 88 ARG A O 1
ATOM 761 N N . THR A 1 89 ? -1.668 2.576 -8.020 1.00 78.12 89 THR A N 1
ATOM 762 C CA . THR A 1 89 ? -2.608 3.348 -8.842 1.00 78.12 89 THR A CA 1
ATOM 763 C C . THR A 1 89 ? -2.041 4.723 -9.180 1.00 78.12 89 THR A C 1
ATOM 765 O O . THR A 1 89 ? -2.053 5.105 -10.353 1.00 78.12 89 THR A O 1
ATOM 768 N N . ASP A 1 90 ? -1.487 5.421 -8.186 1.00 77.81 90 ASP A N 1
ATOM 769 C CA . ASP A 1 90 ? -0.814 6.713 -8.346 1.00 77.81 90 ASP A CA 1
ATOM 770 C C . ASP A 1 90 ? 0.391 6.550 -9.286 1.00 77.81 90 ASP A C 1
ATOM 772 O O . ASP A 1 90 ? 0.484 7.257 -10.290 1.00 77.81 90 ASP A O 1
ATOM 776 N N . TYR A 1 91 ? 1.219 5.523 -9.057 1.00 74.38 91 TYR A N 1
ATOM 777 C CA . TYR A 1 91 ? 2.372 5.191 -9.897 1.00 74.38 91 TYR A CA 1
ATOM 778 C C . TYR A 1 91 ? 1.966 4.926 -11.354 1.00 74.38 91 TYR A C 1
ATOM 780 O O . TYR A 1 91 ? 2.438 5.591 -12.268 1.00 74.38 91 TYR A O 1
ATOM 788 N N . ARG A 1 92 ? 1.010 4.020 -11.607 1.00 69.31 92 ARG A N 1
ATOM 789 C CA . ARG A 1 92 ? 0.521 3.752 -12.975 1.00 69.31 92 ARG A CA 1
ATOM 790 C C . ARG A 1 92 ? -0.047 4.996 -13.657 1.00 69.31 92 ARG A C 1
ATOM 792 O O . ARG A 1 92 ? 0.098 5.137 -14.867 1.00 69.31 92 ARG A O 1
ATOM 799 N N . SER A 1 93 ? -0.725 5.864 -12.910 1.00 66.69 93 SER A N 1
ATOM 800 C CA . SER A 1 93 ? -1.312 7.089 -13.460 1.00 66.69 93 SER A CA 1
ATOM 801 C C . SER A 1 93 ? -0.240 8.118 -13.813 1.00 66.69 93 SER A C 1
ATOM 803 O O . SER A 1 93 ? -0.352 8.764 -14.851 1.00 66.69 93 SER A O 1
ATOM 805 N N . HIS A 1 94 ? 0.805 8.239 -12.992 1.00 69.00 94 HIS A N 1
ATOM 806 C CA . HIS A 1 94 ? 1.954 9.105 -13.242 1.00 69.00 94 HIS A CA 1
ATOM 807 C C . HIS A 1 94 ? 2.655 8.735 -14.557 1.00 69.00 94 HIS A C 1
ATOM 809 O O . HIS A 1 94 ? 2.734 9.567 -15.459 1.00 69.00 94 HIS A O 1
ATOM 815 N N . TYR A 1 95 ? 3.036 7.466 -14.743 1.00 65.81 95 TYR A N 1
ATOM 816 C CA . TYR A 1 95 ? 3.727 7.063 -15.975 1.00 65.81 95 TYR A CA 1
ATOM 817 C C . TYR A 1 95 ? 2.827 7.004 -17.196 1.00 65.81 95 TYR A C 1
ATOM 819 O O . TYR A 1 95 ? 3.299 7.287 -18.281 1.00 65.81 95 TYR A O 1
ATOM 827 N N . ARG A 1 96 ? 1.520 6.752 -17.057 1.00 63.28 96 ARG A N 1
ATOM 828 C CA . ARG A 1 96 ? 0.598 6.939 -18.191 1.00 63.28 96 ARG A CA 1
ATOM 829 C C . ARG A 1 96 ? 0.564 8.385 -18.679 1.00 63.28 96 ARG A C 1
ATOM 831 O O . ARG A 1 96 ? 0.400 8.605 -19.872 1.00 63.28 96 ARG A O 1
ATOM 838 N N . ARG A 1 97 ? 0.682 9.368 -17.778 1.00 60.78 97 ARG A N 1
ATOM 839 C CA . ARG A 1 97 ? 0.739 10.790 -18.154 1.00 60.78 97 ARG A CA 1
ATOM 840 C C . ARG A 1 97 ? 2.073 11.128 -18.805 1.00 60.78 97 ARG A C 1
ATOM 842 O O . ARG A 1 97 ? 2.057 11.785 -19.834 1.00 60.78 97 ARG A O 1
ATOM 849 N N . ILE A 1 98 ? 3.179 10.612 -18.268 1.00 62.03 98 ILE A N 1
ATOM 850 C CA . ILE A 1 98 ? 4.503 10.725 -18.892 1.00 62.03 98 ILE A CA 1
ATOM 851 C C . ILE A 1 98 ? 4.492 10.080 -20.282 1.00 62.03 98 ILE A C 1
ATOM 853 O O . ILE A 1 98 ? 4.803 10.749 -21.257 1.00 62.03 98 ILE A O 1
ATOM 857 N N . ASP A 1 99 ? 4.062 8.826 -20.410 1.00 58.38 99 ASP A N 1
ATOM 858 C CA . ASP A 1 99 ? 3.968 8.117 -21.689 1.00 58.38 99 ASP A CA 1
ATOM 859 C C . ASP A 1 99 ? 3.071 8.869 -22.678 1.00 58.38 99 ASP A C 1
ATOM 861 O O . ASP A 1 99 ? 3.427 8.975 -23.846 1.00 58.38 99 ASP A O 1
ATOM 865 N N . ALA A 1 100 ? 1.949 9.447 -22.234 1.00 58.00 100 ALA A N 1
ATOM 866 C CA . ALA A 1 100 ? 1.102 10.293 -23.075 1.00 58.00 100 ALA A CA 1
ATOM 867 C C . ALA A 1 100 ? 1.805 11.599 -23.495 1.00 58.00 100 ALA A C 1
ATOM 869 O O . ALA A 1 100 ? 1.716 11.994 -24.655 1.00 58.00 100 ALA A O 1
ATOM 870 N N . GLU A 1 101 ? 2.541 12.250 -22.593 1.00 57.78 101 GLU A N 1
ATOM 871 C CA . GLU A 1 101 ? 3.336 13.452 -22.883 1.00 57.78 101 GLU A CA 1
ATOM 872 C C . GLU A 1 101 ? 4.504 13.167 -23.841 1.00 57.78 101 GLU A C 1
ATOM 874 O O . GLU A 1 101 ? 4.806 13.990 -24.708 1.00 57.78 101 GLU A O 1
ATOM 879 N N . PHE A 1 102 ? 5.123 11.988 -23.747 1.00 51.41 102 PHE A N 1
ATOM 880 C CA . PHE A 1 102 ? 6.137 11.519 -24.692 1.00 51.41 102 PHE A CA 1
ATOM 881 C C . PHE A 1 102 ? 5.522 11.060 -26.025 1.00 51.41 102 PHE A C 1
ATOM 883 O O . PHE A 1 102 ? 6.120 11.295 -27.077 1.00 51.41 102 PHE A O 1
ATOM 890 N N . SER A 1 103 ? 4.317 10.482 -26.006 1.00 46.91 103 SER A N 1
ATOM 891 C CA . SER A 1 103 ? 3.576 10.041 -27.201 1.00 46.91 103 SER A CA 1
ATOM 892 C C . SER A 1 103 ? 3.001 11.200 -28.017 1.00 46.91 103 SER A C 1
ATOM 894 O O . SER A 1 103 ? 2.777 11.039 -29.209 1.00 46.91 103 SER A O 1
ATOM 896 N N . LEU A 1 104 ? 2.879 12.408 -27.450 1.00 47.22 104 LEU A N 1
ATOM 897 C CA . LEU A 1 104 ? 2.593 13.645 -28.202 1.00 47.22 104 LEU A CA 1
ATOM 898 C C . LEU A 1 104 ? 3.710 14.041 -29.204 1.00 47.22 104 LEU A C 1
ATOM 900 O O . LEU A 1 104 ? 3.626 15.098 -29.832 1.00 47.22 104 LEU A O 1
ATOM 904 N N . ARG A 1 105 ? 4.756 13.215 -29.377 1.00 45.81 105 ARG A N 1
ATOM 905 C CA . ARG A 1 105 ? 5.765 13.330 -30.447 1.00 45.81 105 ARG A CA 1
ATOM 906 C C . ARG A 1 105 ? 5.580 12.366 -31.623 1.00 45.81 105 ARG A C 1
ATOM 908 O O . ARG A 1 105 ? 6.327 12.503 -32.590 1.00 45.81 105 ARG A O 1
ATOM 915 N N . GLU A 1 106 ? 4.593 11.475 -31.610 1.00 39.00 106 GLU A N 1
ATOM 916 C CA . GLU A 1 106 ? 4.223 10.684 -32.792 1.00 39.00 106 GLU A CA 1
ATOM 917 C C . GLU A 1 106 ? 2.733 10.874 -33.119 1.00 39.00 106 GLU A C 1
ATOM 919 O O . GLU A 1 106 ? 1.913 10.955 -32.205 1.00 39.00 106 GLU A O 1
ATOM 924 N N . PRO A 1 107 ? 2.357 11.022 -34.405 1.00 40.50 107 PRO A N 1
ATOM 925 C CA . PRO A 1 107 ? 0.975 11.284 -34.768 1.00 40.50 107 PRO A CA 1
ATOM 926 C C . PRO A 1 107 ? 0.142 10.007 -34.632 1.00 40.50 107 PRO A C 1
ATOM 928 O O . PRO A 1 107 ? 0.465 8.991 -35.241 1.00 40.50 107 PRO A O 1
ATOM 931 N N . ASP A 1 108 ? -0.914 10.125 -33.827 1.00 52.97 108 ASP A N 1
ATOM 932 C CA . ASP A 1 108 ? -2.120 9.302 -33.709 1.00 52.97 108 ASP A CA 1
ATOM 933 C C . ASP A 1 108 ? -2.064 7.865 -34.253 1.00 52.97 108 ASP A C 1
ATOM 935 O O . ASP A 1 108 ? -2.188 7.611 -35.452 1.00 52.97 108 ASP A O 1
ATOM 939 N N . ALA A 1 109 ? -2.064 6.910 -33.323 1.00 39.94 109 ALA A N 1
ATOM 940 C CA . ALA A 1 109 ? -2.679 5.607 -33.534 1.00 39.94 109 ALA A CA 1
ATOM 941 C C . ALA A 1 109 ? -3.756 5.411 -32.459 1.00 39.94 109 ALA A C 1
ATOM 943 O O . ALA A 1 109 ? -3.436 5.142 -31.304 1.00 39.94 109 ALA A O 1
ATOM 944 N N . ASP A 1 110 ? -5.016 5.622 -32.851 1.00 44.19 110 ASP A N 1
ATOM 945 C CA . ASP A 1 110 ? -6.236 5.114 -32.211 1.00 44.19 110 ASP A CA 1
ATOM 946 C C . ASP A 1 110 ? -6.166 4.955 -30.683 1.00 44.19 110 ASP A C 1
ATOM 948 O O . ASP A 1 110 ? -6.176 3.848 -30.141 1.00 44.19 110 ASP A O 1
ATOM 952 N N . THR A 1 111 ? -6.152 6.074 -29.954 1.00 40.19 111 THR A N 1
ATOM 953 C CA . THR A 1 111 ? -6.570 6.032 -28.548 1.00 40.19 111 THR A CA 1
ATOM 954 C C . THR A 1 111 ? -8.085 6.063 -28.511 1.00 40.19 111 THR A C 1
ATOM 956 O O . THR A 1 111 ? -8.724 7.106 -28.371 1.00 40.19 111 THR A O 1
ATOM 959 N N . ASP A 1 112 ? -8.655 4.871 -28.668 1.00 40.94 112 ASP A N 1
ATOM 960 C CA . ASP A 1 112 ? -10.038 4.606 -28.323 1.00 40.94 112 ASP A CA 1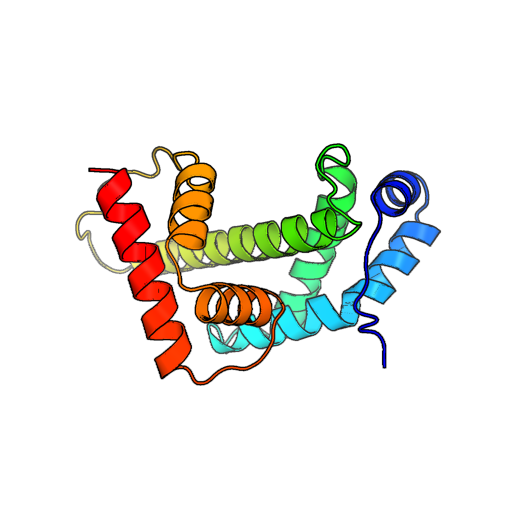
ATOM 961 C C . ASP A 1 112 ? -10.251 5.087 -26.879 1.00 40.94 112 ASP A C 1
ATOM 963 O O . ASP A 1 112 ? -9.669 4.593 -25.906 1.00 40.94 112 ASP A O 1
ATOM 967 N N . ASN A 1 113 ? -11.009 6.171 -26.781 1.00 43.25 113 ASN A N 1
ATOM 968 C CA . ASN A 1 113 ? -11.261 6.966 -25.592 1.00 43.25 113 ASN A CA 1
ATOM 969 C C . ASN A 1 113 ? -12.197 6.206 -24.639 1.00 43.25 113 ASN A C 1
ATOM 971 O O . ASN A 1 113 ? -13.334 6.607 -24.397 1.00 43.25 113 ASN A O 1
ATOM 975 N N . THR A 1 114 ? -11.723 5.111 -24.050 1.00 43.22 114 THR A N 1
ATOM 976 C CA . THR A 1 114 ? -12.399 4.451 -22.927 1.00 43.22 114 THR A CA 1
ATOM 977 C C . THR A 1 114 ? -11.530 4.491 -21.679 1.00 43.22 114 THR A C 1
ATOM 979 O O . THR A 1 114 ? -11.225 3.479 -21.053 1.00 43.22 114 THR A O 1
ATOM 982 N N . ALA A 1 115 ? -11.212 5.707 -21.237 1.00 45.09 115 ALA A N 1
ATOM 983 C CA . ALA A 1 115 ? -11.229 5.999 -19.808 1.00 45.09 115 ALA A CA 1
ATOM 984 C C . ALA A 1 115 ? -12.697 5.948 -19.334 1.00 45.09 115 ALA A C 1
ATOM 986 O O . ALA A 1 115 ? -13.339 6.971 -19.119 1.00 45.09 115 ALA A O 1
ATOM 987 N N . GLY A 1 116 ? -13.267 4.746 -19.257 1.00 38.12 116 GLY A N 1
ATOM 988 C CA . GLY A 1 116 ? -14.679 4.540 -18.956 1.00 38.12 116 GLY A CA 1
ATOM 989 C C . GLY A 1 116 ? -14.877 3.228 -18.216 1.00 38.12 116 GLY A C 1
ATOM 990 O O . GLY A 1 116 ? -14.608 2.172 -18.767 1.00 38.12 116 GLY A O 1
ATOM 991 N N . PHE A 1 117 ? -15.348 3.324 -16.970 1.00 37.44 117 PHE A N 1
ATOM 992 C CA . PHE A 1 117 ? -15.772 2.215 -16.109 1.00 37.44 117 PHE A CA 1
ATOM 993 C C . PHE A 1 117 ? -14.693 1.174 -15.751 1.00 37.44 117 PHE A C 1
ATOM 995 O O . PHE A 1 117 ? -14.534 0.142 -16.393 1.00 37.44 117 PHE A O 1
ATOM 1002 N N . CYS A 1 118 ? -14.026 1.378 -14.610 1.00 44.69 118 CYS A N 1
ATOM 1003 C CA . CYS A 1 118 ? -13.517 0.241 -13.844 1.00 44.69 118 CYS A CA 1
ATOM 1004 C C . CYS A 1 118 ? -14.744 -0.419 -13.198 1.00 44.69 118 CYS A C 1
ATOM 1006 O O . CYS A 1 118 ? -15.220 0.054 -12.165 1.00 44.69 118 CYS A O 1
ATOM 1008 N N . ALA A 1 119 ? -15.329 -1.423 -13.856 1.00 54.59 119 ALA A N 1
ATOM 1009 C CA . ALA A 1 119 ? -16.318 -2.282 -13.213 1.00 54.59 119 ALA A CA 1
ATOM 1010 C C . ALA A 1 119 ? -15.720 -2.832 -11.908 1.00 54.59 119 ALA A C 1
ATOM 1012 O O . ALA A 1 119 ? -14.505 -3.010 -11.813 1.00 54.59 119 ALA A O 1
ATOM 1013 N N . ASP A 1 120 ? -16.547 -3.059 -10.891 1.00 61.09 120 ASP A N 1
ATOM 1014 C CA . ASP A 1 120 ? -16.105 -3.695 -9.654 1.00 61.09 120 ASP A CA 1
ATOM 1015 C C . ASP A 1 120 ? -15.567 -5.099 -9.986 1.00 61.09 120 ASP A C 1
ATOM 1017 O O . ASP A 1 120 ? -16.332 -6.030 -10.231 1.00 61.09 120 ASP A O 1
ATOM 1021 N N . MET A 1 121 ? -14.240 -5.224 -10.101 1.00 62.41 121 MET A N 1
ATOM 1022 C CA . MET A 1 121 ? -13.557 -6.468 -10.475 1.00 62.41 121 MET A CA 1
ATOM 1023 C C . MET A 1 121 ? -13.417 -7.421 -9.280 1.00 62.41 121 MET A C 1
ATOM 1025 O O . MET A 1 121 ? -12.940 -8.545 -9.444 1.00 62.41 121 MET A O 1
ATOM 1029 N N . GLU A 1 122 ? -13.792 -6.980 -8.077 1.00 65.06 122 GLU A N 1
ATOM 1030 C CA . GLU A 1 122 ? -13.570 -7.705 -6.829 1.00 65.06 122 GLU A CA 1
ATOM 1031 C C . GLU A 1 122 ? -14.416 -8.984 -6.705 1.00 65.06 122 GLU A C 1
ATOM 1033 O O . GLU A 1 122 ? -13.841 -10.020 -6.354 1.00 65.06 122 GLU A O 1
ATOM 1038 N N . PRO A 1 123 ? -15.708 -9.008 -7.096 1.00 71.38 123 PRO A N 1
ATOM 1039 C CA . PRO A 1 123 ? -16.487 -10.246 -7.164 1.00 71.38 123 PRO A CA 1
ATOM 1040 C C . PRO A 1 123 ? -15.879 -11.277 -8.126 1.00 71.38 123 PRO A C 1
ATOM 1042 O O . PRO A 1 123 ? -15.812 -12.468 -7.816 1.00 71.38 123 PRO A O 1
ATOM 1045 N N . TYR A 1 124 ? -15.374 -10.819 -9.274 1.00 68.62 124 TYR A N 1
ATOM 1046 C CA . TYR A 1 124 ? -14.759 -11.676 -10.291 1.00 68.62 124 TYR A CA 1
ATOM 1047 C C . TYR A 1 124 ? -13.411 -12.224 -9.824 1.00 68.62 124 TYR A C 1
ATOM 1049 O O . TYR A 1 124 ? -13.112 -13.400 -10.025 1.00 68.62 124 TYR A O 1
ATOM 1057 N N . LEU A 1 125 ? -12.614 -11.398 -9.141 1.00 76.38 125 LEU A N 1
ATOM 1058 C CA . LEU A 1 125 ? -11.356 -11.825 -8.542 1.00 76.38 125 LEU A CA 1
ATOM 1059 C C . LEU A 1 125 ? -11.593 -12.847 -7.423 1.00 76.38 125 LEU A C 1
ATOM 1061 O O . LEU A 1 125 ? -10.904 -13.862 -7.388 1.00 76.38 125 LEU A O 1
ATOM 1065 N N . GLN A 1 126 ? -12.575 -12.631 -6.541 1.00 76.94 126 GLN A N 1
ATOM 1066 C CA . GLN A 1 126 ? -12.925 -13.602 -5.496 1.00 76.94 126 GLN A CA 1
ATOM 1067 C C . GLN A 1 126 ? -13.336 -14.948 -6.093 1.00 76.94 126 GLN A C 1
ATOM 1069 O O . GLN A 1 126 ? -12.858 -15.992 -5.650 1.00 76.94 126 GLN A O 1
ATOM 1074 N N . LYS A 1 127 ? -14.171 -14.935 -7.135 1.00 76.06 127 LYS A N 1
ATOM 1075 C CA . LYS A 1 127 ? -14.613 -16.159 -7.809 1.00 76.06 127 LYS A CA 1
ATOM 1076 C C . LYS A 1 127 ? -13.464 -16.870 -8.530 1.00 76.06 127 LYS A C 1
ATOM 1078 O O . LYS A 1 127 ? -13.336 -18.089 -8.413 1.00 76.06 127 LYS A O 1
ATOM 1083 N N . ALA A 1 128 ? -12.587 -16.119 -9.197 1.00 79.31 128 ALA A N 1
ATOM 1084 C CA . ALA A 1 128 ? -11.391 -16.663 -9.832 1.00 79.31 128 ALA A CA 1
ATOM 1085 C C . ALA A 1 128 ? -10.450 -17.312 -8.805 1.00 79.31 128 ALA A C 1
ATOM 1087 O O . ALA A 1 128 ? -9.966 -18.415 -9.035 1.00 79.31 128 ALA A O 1
ATOM 1088 N N . LEU A 1 129 ? -10.250 -16.683 -7.642 1.00 81.38 129 LEU A N 1
ATOM 1089 C CA . LEU A 1 129 ? -9.426 -17.233 -6.560 1.00 81.38 129 LEU A CA 1
ATOM 1090 C C . LEU A 1 129 ? -10.021 -18.504 -5.942 1.00 81.38 129 LEU A C 1
ATOM 1092 O O . LEU A 1 129 ? -9.267 -19.408 -5.600 1.00 81.38 129 LEU A O 1
ATOM 1096 N N . LEU A 1 130 ? -11.349 -18.588 -5.821 1.00 84.81 130 LEU A N 1
ATOM 1097 C CA . LEU A 1 130 ? -12.045 -19.797 -5.362 1.00 84.81 130 LEU A CA 1
ATOM 1098 C C . LEU A 1 130 ? -12.039 -20.930 -6.401 1.00 84.81 130 LEU A C 1
ATOM 1100 O O . LEU A 1 130 ? -12.290 -22.078 -6.044 1.00 84.81 130 LEU A O 1
ATOM 1104 N N . SER A 1 131 ? -11.766 -20.608 -7.667 1.00 83.75 131 SER A N 1
ATOM 1105 C CA . SER A 1 131 ? -11.670 -21.579 -8.767 1.00 83.75 131 SER A CA 1
ATOM 1106 C C . SER A 1 131 ? -10.259 -22.155 -8.929 1.00 83.75 131 SER A C 1
ATOM 1108 O O . SER A 1 131 ? -10.073 -23.127 -9.660 1.00 83.75 131 SER A O 1
ATOM 1110 N N . LEU A 1 132 ? -9.264 -21.578 -8.245 1.00 86.56 132 LEU A N 1
ATOM 1111 C CA . LEU A 1 132 ? -7.913 -22.129 -8.169 1.00 86.56 132 LEU A CA 1
ATOM 1112 C C . LEU A 1 132 ? -7.863 -23.353 -7.250 1.00 86.56 132 LEU A C 1
ATOM 1114 O O . LEU A 1 132 ? -8.710 -23.559 -6.379 1.00 86.56 132 LEU A O 1
ATOM 1118 N N . THR A 1 133 ? -6.808 -24.153 -7.400 1.00 91.31 133 THR A N 1
ATOM 1119 C CA . THR A 1 133 ? -6.492 -25.177 -6.400 1.00 91.31 133 THR A CA 1
ATOM 1120 C C . THR A 1 133 ? -6.102 -24.515 -5.067 1.00 91.31 133 THR A C 1
ATOM 1122 O O . THR A 1 133 ? -5.553 -23.411 -5.078 1.00 91.31 133 THR A O 1
ATOM 1125 N N . PRO A 1 134 ? -6.310 -25.174 -3.908 1.00 89.06 134 PRO A N 1
ATOM 1126 C CA . PRO A 1 134 ? -5.907 -24.616 -2.612 1.00 89.06 134 PRO A CA 1
ATOM 1127 C C . PRO A 1 134 ? -4.412 -24.276 -2.534 1.00 89.06 134 PRO A C 1
ATOM 1129 O O . PRO A 1 134 ? -4.025 -23.309 -1.885 1.00 89.06 134 PRO A O 1
ATOM 1132 N N . GLU A 1 135 ? -3.575 -25.058 -3.220 1.00 89.69 135 GLU A N 1
ATOM 1133 C CA . GLU A 1 135 ? -2.133 -24.826 -3.320 1.00 89.69 135 GLU A CA 1
ATOM 1134 C C . GLU A 1 135 ? -1.820 -23.561 -4.131 1.00 89.69 135 GLU A C 1
ATOM 1136 O O . GLU A 1 135 ? -1.049 -22.715 -3.684 1.00 89.69 135 GLU A O 1
ATOM 1141 N N . ASP A 1 136 ? -2.463 -23.373 -5.283 1.00 88.88 136 ASP A N 1
ATOM 1142 C CA . ASP A 1 136 ? -2.262 -22.185 -6.120 1.00 88.88 136 ASP A CA 1
ATOM 1143 C C . ASP A 1 136 ? -2.823 -20.919 -5.491 1.00 88.88 136 ASP A C 1
ATOM 1145 O O . ASP A 1 136 ? -2.241 -19.842 -5.631 1.00 88.88 136 ASP A O 1
ATOM 1149 N N . GLN A 1 137 ? -3.930 -21.052 -4.767 1.00 85.62 137 GLN A N 1
ATOM 1150 C CA . GLN A 1 137 ? -4.492 -19.979 -3.969 1.00 85.62 137 GLN A CA 1
ATOM 1151 C C . GLN A 1 137 ? -3.506 -19.555 -2.871 1.00 85.62 137 GLN A C 1
ATOM 1153 O O . GLN A 1 137 ? -3.219 -18.363 -2.751 1.00 85.62 137 GLN A O 1
ATOM 1158 N N . ASP A 1 138 ? -2.937 -20.503 -2.117 1.00 86.81 138 ASP A N 1
ATOM 1159 C CA . ASP A 1 138 ? -1.922 -20.217 -1.094 1.00 86.81 138 ASP A CA 1
ATOM 1160 C C . ASP A 1 138 ? -0.677 -19.561 -1.705 1.00 86.81 138 ASP A C 1
ATOM 1162 O O . ASP A 1 138 ? -0.245 -18.500 -1.252 1.00 86.81 138 ASP A O 1
ATOM 1166 N N . ILE A 1 139 ? -0.148 -20.118 -2.797 1.00 85.75 139 ILE A N 1
ATOM 1167 C CA . ILE A 1 139 ? 1.014 -19.572 -3.512 1.00 85.75 139 ILE A CA 1
ATOM 1168 C C . ILE A 1 139 ? 0.738 -18.149 -4.003 1.00 85.75 139 ILE A C 1
ATOM 1170 O O . ILE A 1 139 ? 1.578 -17.260 -3.833 1.00 85.75 139 ILE A O 1
ATOM 1174 N N . PHE A 1 140 ? -0.430 -17.903 -4.596 1.00 83.88 140 PHE A N 1
ATOM 1175 C CA . PHE A 1 140 ? -0.799 -16.581 -5.091 1.00 83.88 140 PHE A CA 1
ATOM 1176 C C . PHE A 1 140 ? -0.949 -15.572 -3.952 1.00 83.88 140 PHE A C 1
ATOM 1178 O O . PHE A 1 140 ? -0.422 -14.463 -4.041 1.00 83.88 140 PHE A O 1
ATOM 1185 N N . LEU A 1 141 ? -1.592 -15.958 -2.848 1.00 81.50 141 LEU A N 1
ATOM 1186 C CA . LEU A 1 141 ? -1.726 -15.114 -1.660 1.00 81.50 141 LEU A CA 1
ATOM 1187 C C . LEU A 1 141 ? -0.361 -14.814 -1.026 1.00 81.50 141 LEU A C 1
ATOM 1189 O O . LEU A 1 141 ? -0.080 -13.667 -0.674 1.00 81.50 141 LEU A O 1
ATOM 1193 N N . ARG A 1 142 ? 0.529 -15.804 -0.929 1.00 77.62 142 ARG A N 1
ATOM 1194 C CA . ARG A 1 142 ? 1.901 -15.638 -0.422 1.00 77.62 142 ARG A CA 1
ATOM 1195 C C . ARG A 1 142 ? 2.747 -14.758 -1.341 1.00 77.62 142 ARG A C 1
ATOM 1197 O O . ARG A 1 142 ? 3.471 -13.889 -0.857 1.00 77.62 142 ARG A O 1
ATOM 1204 N N . TYR A 1 143 ? 2.588 -14.886 -2.656 1.00 79.94 143 TYR A N 1
ATOM 1205 C CA . TYR A 1 143 ? 3.189 -13.976 -3.634 1.00 79.94 143 TYR A CA 1
ATOM 1206 C C . TYR A 1 143 ? 2.670 -12.538 -3.502 1.00 79.94 143 TYR A C 1
ATOM 1208 O O . TYR A 1 143 ? 3.460 -11.591 -3.540 1.00 79.94 143 TYR A O 1
ATOM 1216 N N . LEU A 1 144 ? 1.362 -12.343 -3.291 1.00 73.12 144 LEU A N 1
ATOM 1217 C CA . LEU A 1 144 ? 0.795 -11.022 -2.996 1.00 73.12 144 LEU A CA 1
ATOM 1218 C C . LEU A 1 144 ? 1.354 -10.438 -1.687 1.00 73.12 144 LEU A C 1
ATOM 1220 O O . LEU A 1 144 ? 1.586 -9.230 -1.617 1.00 73.12 144 LEU A O 1
ATOM 1224 N N . ASN A 1 145 ? 1.657 -11.296 -0.708 1.00 67.38 145 ASN A N 1
ATOM 1225 C CA . ASN A 1 145 ? 2.362 -10.953 0.533 1.00 67.38 145 ASN A CA 1
ATOM 1226 C C . ASN A 1 145 ? 3.880 -10.739 0.350 1.00 67.38 145 ASN A C 1
ATOM 1228 O O . ASN A 1 145 ? 4.591 -10.490 1.324 1.00 67.38 145 ASN A O 1
ATOM 1232 N N . GLY A 1 146 ? 4.384 -10.791 -0.887 1.00 64.62 146 GLY A N 1
ATOM 1233 C CA . GLY A 1 146 ? 5.767 -10.468 -1.232 1.00 64.62 146 GLY A CA 1
ATOM 1234 C C . GLY A 1 146 ? 6.736 -11.647 -1.188 1.00 64.62 146 GLY A C 1
ATOM 1235 O O . GLY A 1 146 ? 7.940 -11.431 -1.321 1.00 64.62 146 GLY A O 1
ATOM 1236 N N . GLU A 1 147 ? 6.251 -12.879 -1.021 1.00 79.00 147 GLU A N 1
ATOM 1237 C CA . GLU A 1 147 ? 7.104 -14.063 -1.109 1.00 79.00 147 GLU A CA 1
ATOM 1238 C C . GLU A 1 147 ? 7.567 -14.327 -2.551 1.00 79.00 147 GLU A C 1
ATOM 1240 O O . GLU A 1 147 ? 6.839 -14.129 -3.529 1.00 79.00 147 GLU A O 1
ATOM 1245 N N . HIS A 1 148 ? 8.809 -14.794 -2.684 1.00 73.44 148 HIS A N 1
ATOM 1246 C CA . HIS A 1 148 ? 9.411 -15.085 -3.979 1.00 73.44 148 HIS A CA 1
ATOM 1247 C C . HIS A 1 148 ? 9.063 -16.498 -4.447 1.00 73.44 148 HIS A C 1
ATOM 1249 O O . HIS A 1 148 ? 9.469 -17.481 -3.834 1.00 73.44 148 HIS A O 1
ATOM 1255 N N . TYR A 1 149 ? 8.385 -16.578 -5.591 1.00 78.12 149 TYR A N 1
ATOM 1256 C CA . TYR A 1 149 ? 8.098 -17.823 -6.299 1.00 78.12 149 TYR A CA 1
ATOM 1257 C C . TYR A 1 149 ? 8.710 -17.806 -7.704 1.00 78.12 149 TYR A C 1
ATOM 1259 O O . TYR A 1 149 ? 8.921 -16.727 -8.272 1.00 78.12 149 TYR A O 1
ATOM 1267 N N . PRO A 1 150 ? 8.991 -18.980 -8.297 1.00 82.06 150 PRO A N 1
ATOM 1268 C CA . PRO A 1 150 ? 9.452 -19.064 -9.677 1.00 82.06 150 PRO A CA 1
ATOM 1269 C C . PRO A 1 150 ? 8.486 -18.360 -10.642 1.00 82.06 150 PRO A C 1
ATOM 1271 O O . PRO A 1 150 ? 7.289 -18.643 -10.640 1.00 82.06 150 PRO A O 1
ATOM 1274 N N . LEU A 1 151 ? 9.010 -17.492 -11.516 1.00 69.12 151 LEU A N 1
ATOM 1275 C CA . LEU A 1 151 ? 8.200 -16.689 -12.450 1.00 69.12 151 LEU A CA 1
ATOM 1276 C C . LEU A 1 151 ? 7.237 -17.539 -13.288 1.00 69.12 151 LEU A C 1
ATOM 1278 O O . LEU A 1 151 ? 6.064 -17.212 -13.386 1.00 69.12 151 LEU A O 1
ATOM 1282 N N . ARG A 1 152 ? 7.692 -18.694 -13.792 1.00 64.62 152 ARG A N 1
ATOM 1283 C CA . ARG A 1 152 ? 6.858 -19.610 -14.594 1.00 64.62 152 ARG A CA 1
ATOM 1284 C C . ARG A 1 152 ? 5.615 -20.114 -13.857 1.00 64.62 152 ARG A C 1
ATOM 1286 O O . ARG A 1 152 ? 4.586 -20.340 -14.482 1.00 64.62 152 ARG A O 1
ATOM 1293 N N . MET A 1 153 ? 5.723 -20.321 -12.547 1.00 78.06 153 MET A N 1
ATOM 1294 C CA . MET A 1 153 ? 4.608 -20.763 -11.711 1.00 78.06 153 MET A CA 1
ATOM 1295 C C . MET A 1 153 ? 3.609 -19.622 -11.518 1.00 78.06 153 MET A C 1
ATOM 1297 O O . MET A 1 153 ? 2.411 -19.819 -11.694 1.00 78.06 153 MET A O 1
ATOM 1301 N N . MET A 1 154 ? 4.112 -18.419 -11.238 1.00 86.25 154 MET A N 1
ATOM 1302 C CA . MET A 1 154 ? 3.268 -17.243 -11.053 1.00 86.25 154 MET A CA 1
ATOM 1303 C C . MET A 1 154 ? 2.564 -16.817 -12.344 1.00 86.25 154 MET A C 1
ATOM 1305 O O . MET A 1 154 ? 1.381 -16.491 -12.319 1.00 86.25 154 MET A O 1
ATOM 1309 N N . ASP A 1 155 ? 3.253 -16.901 -13.481 1.00 73.62 155 ASP A N 1
ATOM 1310 C CA . ASP A 1 155 ? 2.683 -16.623 -14.799 1.00 73.62 155 ASP A CA 1
ATOM 1311 C C . ASP A 1 155 ? 1.531 -17.576 -15.134 1.00 73.62 155 ASP A C 1
ATOM 1313 O O . ASP A 1 155 ? 0.536 -17.154 -15.726 1.00 73.62 155 ASP A O 1
ATOM 1317 N N . ARG A 1 156 ? 1.635 -18.857 -14.750 1.00 88.94 156 ARG A N 1
ATOM 1318 C CA . ARG A 1 156 ? 0.539 -19.822 -14.914 1.00 88.94 156 ARG A CA 1
ATOM 1319 C C . ARG A 1 156 ? -0.670 -19.420 -14.071 1.00 88.94 156 ARG A C 1
ATOM 1321 O O . ARG A 1 156 ? -1.754 -19.274 -14.625 1.00 88.94 156 ARG A O 1
ATOM 1328 N N . ILE A 1 157 ? -0.475 -19.189 -12.773 1.00 81.50 157 ILE A N 1
ATOM 1329 C CA . ILE A 1 157 ? -1.571 -18.857 -11.848 1.00 81.50 157 ILE A CA 1
ATOM 1330 C C . ILE A 1 157 ? -2.250 -17.539 -12.260 1.00 81.50 157 ILE A C 1
ATOM 1332 O O . ILE A 1 157 ? -3.473 -17.444 -12.299 1.00 81.50 157 ILE A O 1
ATOM 1336 N N . GLN A 1 158 ? -1.477 -16.531 -12.672 1.00 77.88 158 GLN A N 1
ATOM 1337 C CA . GLN A 1 158 ? -2.024 -15.265 -13.173 1.00 77.88 158 GLN A CA 1
ATOM 1338 C C . GLN A 1 158 ? -2.798 -15.413 -14.490 1.00 77.88 158 GLN A C 1
ATOM 1340 O O . GLN A 1 158 ? -3.757 -14.672 -14.714 1.00 77.88 158 GLN A O 1
ATOM 1345 N N . ARG A 1 159 ? -2.404 -16.344 -15.372 1.00 76.44 159 ARG A N 1
ATOM 1346 C CA . ARG A 1 159 ? -3.170 -16.660 -16.589 1.00 76.44 159 ARG A CA 1
ATOM 1347 C C . ARG A 1 159 ? -4.492 -17.337 -16.263 1.00 76.44 159 ARG A C 1
ATOM 1349 O O . ARG A 1 159 ? -5.485 -16.979 -16.881 1.00 76.44 159 ARG A O 1
ATOM 1356 N N . GLU A 1 160 ? -4.511 -18.255 -15.302 1.00 80.94 160 GLU A N 1
ATOM 1357 C CA . GLU A 1 160 ? -5.745 -18.910 -14.851 1.00 80.94 160 GLU A CA 1
ATOM 1358 C C . GLU A 1 160 ? -6.711 -17.901 -14.228 1.00 80.94 160 GLU A C 1
ATOM 1360 O O . GLU A 1 160 ? -7.864 -17.827 -14.641 1.00 80.94 160 GLU A O 1
ATOM 1365 N N . ILE A 1 161 ? -6.222 -17.030 -13.340 1.00 77.38 161 ILE A N 1
ATOM 1366 C CA . ILE A 1 161 ? -7.031 -15.938 -12.779 1.00 77.38 161 ILE A CA 1
ATOM 1367 C C . ILE A 1 161 ? -7.603 -15.063 -13.899 1.00 77.38 161 ILE A C 1
ATOM 1369 O O . ILE A 1 161 ? -8.793 -14.763 -13.902 1.00 77.38 161 ILE A O 1
ATOM 1373 N N . ARG A 1 162 ? -6.776 -14.677 -14.880 1.00 76.44 162 ARG A N 1
ATOM 1374 C CA . ARG A 1 162 ? -7.229 -13.860 -16.013 1.00 76.44 162 ARG A CA 1
ATOM 1375 C C . ARG A 1 162 ? -8.280 -14.578 -16.855 1.00 76.44 162 ARG A C 1
ATOM 1377 O O . ARG A 1 162 ? -9.228 -13.933 -17.280 1.00 76.44 162 ARG A O 1
ATOM 1384 N N . TYR A 1 163 ? -8.106 -15.872 -17.102 1.00 77.81 163 TYR A N 1
ATOM 1385 C CA . TYR A 1 163 ? -9.057 -16.680 -17.858 1.00 77.81 163 TYR A CA 1
ATOM 1386 C C . TYR A 1 163 ? -10.424 -16.712 -17.167 1.00 77.81 163 TYR A C 1
ATOM 1388 O O . TYR A 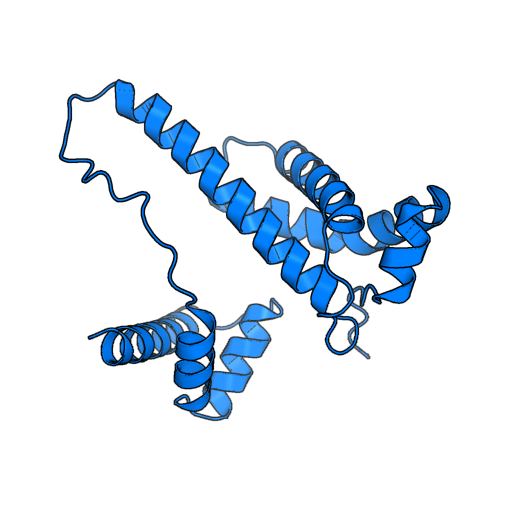1 163 ? -11.412 -16.323 -17.781 1.00 77.81 163 TYR A O 1
ATOM 1396 N N . PHE A 1 164 ? -10.467 -17.045 -15.874 1.00 74.25 164 PHE A N 1
ATOM 1397 C CA . PHE A 1 164 ? -11.719 -17.080 -15.111 1.00 74.25 164 PHE A CA 1
ATOM 1398 C C . PHE A 1 164 ? -12.386 -15.711 -15.011 1.00 74.25 164 PHE A C 1
ATOM 1400 O O . PHE A 1 164 ? -13.600 -15.599 -15.133 1.00 74.25 164 PHE A O 1
ATOM 1407 N N . MET A 1 165 ? -11.604 -14.645 -14.838 1.00 68.06 165 MET A N 1
ATOM 1408 C CA . MET A 1 165 ? -12.161 -13.293 -14.840 1.00 68.06 165 MET A CA 1
ATOM 1409 C C . MET A 1 165 ? -12.762 -12.912 -16.202 1.00 68.06 165 MET A C 1
ATOM 1411 O O . MET A 1 165 ? -13.744 -12.182 -16.228 1.00 68.06 165 MET A O 1
ATOM 1415 N N . LEU A 1 166 ? -12.196 -13.381 -17.320 1.00 70.12 166 LEU A N 1
ATOM 1416 C CA . LEU A 1 166 ? -12.713 -13.104 -18.666 1.00 70.12 166 LEU A CA 1
ATOM 1417 C C . LEU A 1 166 ? -13.936 -13.957 -19.024 1.00 70.12 166 LEU A C 1
ATOM 1419 O O . LEU A 1 166 ? -14.828 -13.444 -19.690 1.00 70.12 166 LEU A O 1
ATOM 1423 N N . GLU A 1 167 ? -14.001 -15.215 -18.578 1.00 69.25 167 GLU A N 1
ATOM 1424 C CA . GLU A 1 167 ? -15.192 -16.063 -18.755 1.00 69.25 167 GLU A CA 1
ATOM 1425 C C . GLU A 1 167 ? -16.431 -15.485 -18.063 1.00 69.25 167 GLU A C 1
ATOM 1427 O O . GLU A 1 167 ? -17.538 -15.656 -18.553 1.00 69.25 167 GLU A O 1
ATOM 1432 N N . GLU A 1 168 ? -16.253 -14.799 -16.937 1.00 58.50 168 GLU A N 1
ATOM 1433 C CA . GLU A 1 168 ? -17.361 -14.282 -16.124 1.00 58.50 168 GLU A CA 1
ATOM 1434 C C . GLU A 1 168 ? -17.865 -12.899 -16.563 1.00 58.50 168 GLU A C 1
ATOM 1436 O O . GLU A 1 168 ? -18.936 -12.467 -16.139 1.00 58.50 168 GLU A O 1
ATOM 1441 N N . ILE A 1 169 ? -17.081 -12.182 -17.372 1.00 56.00 169 ILE A N 1
ATOM 1442 C CA . ILE A 1 169 ? -17.443 -10.867 -17.928 1.00 56.00 169 ILE A CA 1
ATOM 1443 C C . ILE A 1 169 ? -18.174 -11.013 -19.278 1.00 56.00 169 ILE A C 1
ATOM 1445 O O . ILE A 1 169 ? -18.864 -10.079 -19.694 1.00 56.00 169 ILE A O 1
ATOM 1449 N N . ALA A 1 170 ? -18.008 -12.153 -19.957 1.00 51.38 170 ALA A N 1
ATOM 1450 C CA . ALA A 1 170 ? -18.628 -12.484 -21.244 1.00 51.38 170 ALA A CA 1
ATOM 1451 C C . ALA A 1 170 ? -20.062 -13.018 -21.087 1.00 51.38 170 ALA A C 1
ATOM 1453 O O . ALA A 1 170 ? -20.888 -12.706 -21.977 1.00 51.38 170 ALA A O 1
#

Secondary structure (DSSP, 8-state):
---------HHHHHHHTT-HHHHHHHHHHHHHHHHHHHHHHHTT-TTS-HHHHHHHHHHHHHHHHHH--GGG--TTTHHHHHHHHHHHHHHHHHHHHHHHHHHTTS---------------HHHHHHHHHHS-HHHHHHHHHHHTT----HHHHHHHHHHHHHHHHHTT-

Foldseek 3Di:
DPPPQDLQALVLLVVVVPDVVSVVVSLVSCLVVLLVVLVVLCVVVVVDDSVVLSVVLSVLLVVLSVVPDNVPDDPSCRSVVVSVVSSVVVSVVVVVVVVVVVCVVPDDDDPPPPPDDPDPLPVQLVVLLVVDDPVLNVVQVVVVVVDDDDPVSVVVSVVSSVVSSVVVVD

Radius of gyration: 18.54 Å; chains: 1; bounding box: 35×39×52 Å